Protein AF-A0A8C9GQ51-F1 (afdb_monomer)

Radius of gyration: 19.4 Å; Cα contacts (8 Å, |Δi|>4): 62; chains: 1; bounding box: 52×36×53 Å

InterPro domains:
  IPR001806 Small GTPase [PF00071] (10-61)
  IPR001806 Small GTPase [SM00174] (11-103)
  IPR027417 P-loop containing nucleoside triphosphate hydrolase [G3DSA:3.40.50.300] (2-61)
  IPR027417 P-loop containing nucleoside triphosphate hydrolase [G3DSA:3.40.50.300] (62-122)
  IPR027417 P-loop containing nucleos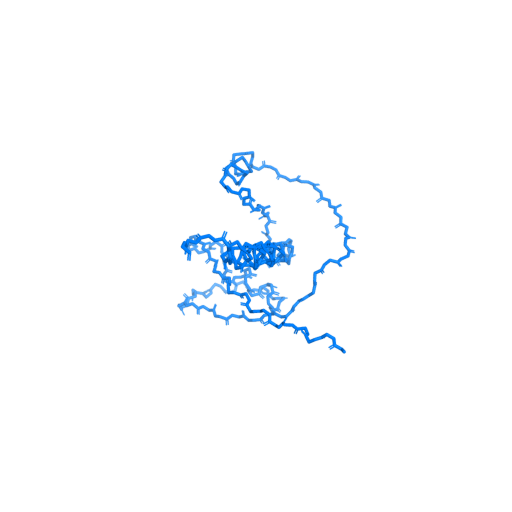ide triphosphate hydrolase [SSF52540] (4-113)

Structure (mmCIF, N/CA/C/O backbone):
data_AF-A0A8C9GQ51-F1
#
_entry.id   AF-A0A8C9GQ51-F1
#
loop_
_atom_site.group_PDB
_atom_site.id
_atom_site.type_symbol
_atom_site.label_atom_id
_atom_site.label_alt_id
_atom_site.label_comp_id
_atom_site.label_asym_id
_atom_site.label_entity_id
_atom_site.label_seq_id
_atom_site.pdbx_PDB_ins_code
_atom_site.Cartn_x
_atom_site.Cartn_y
_atom_site.Cartn_z
_atom_site.occupancy
_atom_site.B_iso_or_equiv
_atom_site.auth_seq_id
_atom_site.auth_co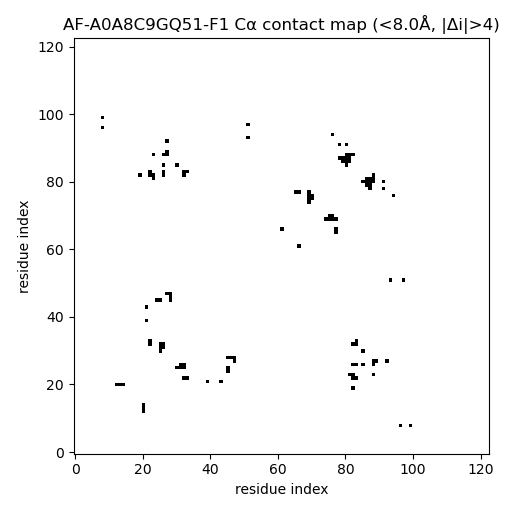mp_id
_atom_site.auth_asym_id
_atom_site.auth_atom_id
_atom_site.pdbx_PDB_model_num
ATOM 1 N N . MET A 1 1 ? -32.731 -12.767 5.490 1.00 42.00 1 MET A N 1
ATOM 2 C CA . MET A 1 1 ? -31.448 -12.624 4.761 1.00 42.00 1 MET A CA 1
ATOM 3 C C . MET A 1 1 ? -30.886 -11.246 5.078 1.00 42.00 1 MET A C 1
ATOM 5 O O . MET A 1 1 ? -31.649 -10.294 5.005 1.00 42.00 1 MET A O 1
ATOM 9 N N . SER A 1 2 ? -29.619 -11.132 5.486 1.00 50.12 2 SER A N 1
ATOM 10 C CA . SER A 1 2 ? -29.010 -9.824 5.780 1.00 50.12 2 SER A CA 1
ATOM 11 C C . SER A 1 2 ? -28.621 -9.117 4.479 1.00 50.12 2 SER A C 1
ATOM 13 O O . SER A 1 2 ? -27.906 -9.695 3.660 1.00 50.12 2 SER A O 1
ATOM 15 N N . ASN A 1 3 ? -29.091 -7.883 4.279 1.00 54.75 3 ASN A N 1
ATOM 16 C CA . ASN A 1 3 ? -28.704 -7.066 3.130 1.00 54.75 3 ASN A CA 1
ATOM 17 C C . ASN A 1 3 ? -27.285 -6.527 3.352 1.00 54.75 3 ASN A C 1
ATOM 19 O O . ASN A 1 3 ? -27.070 -5.620 4.155 1.00 54.75 3 ASN A O 1
ATOM 23 N N . LYS A 1 4 ? -26.301 -7.093 2.647 1.00 65.31 4 LYS A N 1
ATOM 24 C CA . LYS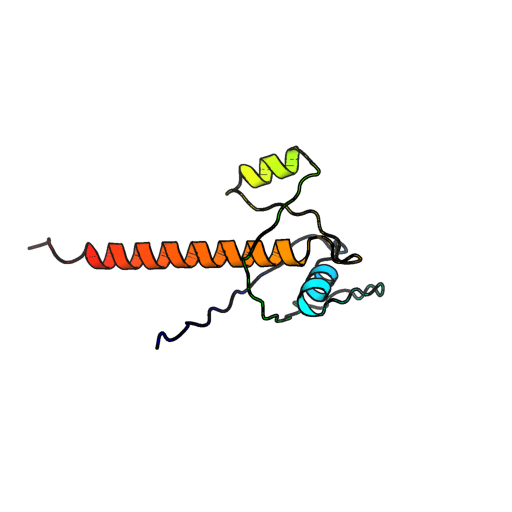 A 1 4 ? -24.892 -6.700 2.774 1.00 65.31 4 LYS A CA 1
ATOM 25 C C . LYS A 1 4 ? -24.678 -5.313 2.144 1.00 65.31 4 LYS A C 1
ATOM 27 O O . LYS A 1 4 ? -24.605 -5.196 0.921 1.00 65.31 4 LYS A O 1
ATOM 32 N N . LYS A 1 5 ? -24.598 -4.271 2.985 1.00 73.56 5 LYS A N 1
ATOM 33 C CA . LYS A 1 5 ? -24.285 -2.878 2.602 1.00 73.56 5 LYS A CA 1
ATOM 34 C C . LYS A 1 5 ? -23.013 -2.863 1.740 1.00 73.56 5 LYS A C 1
ATOM 36 O O . LYS A 1 5 ? -21.997 -3.434 2.134 1.00 73.56 5 LYS A O 1
ATOM 41 N N . ARG A 1 6 ? -23.070 -2.241 0.557 1.00 76.19 6 ARG A N 1
ATOM 42 C CA . ARG A 1 6 ? -21.894 -2.015 -0.298 1.00 76.19 6 ARG A CA 1
ATOM 43 C C . ARG A 1 6 ? -21.280 -0.660 0.060 1.00 76.19 6 ARG A C 1
ATOM 45 O O . ARG A 1 6 ? -21.870 0.367 -0.257 1.00 76.19 6 ARG A O 1
ATOM 52 N N . THR A 1 7 ? -20.117 -0.667 0.704 1.00 76.62 7 THR A N 1
ATOM 53 C CA . THR A 1 7 ? -19.303 0.537 0.939 1.00 76.62 7 THR A CA 1
ATOM 54 C C . THR A 1 7 ? -18.378 0.775 -0.260 1.00 76.62 7 THR A C 1
ATOM 56 O O . THR A 1 7 ? -17.823 -0.177 -0.808 1.00 76.62 7 THR A O 1
ATOM 59 N N . ILE A 1 8 ? -18.207 2.036 -0.675 1.00 80.94 8 ILE A N 1
ATOM 60 C CA . ILE A 1 8 ? -17.263 2.441 -1.730 1.00 80.94 8 ILE A CA 1
ATOM 61 C C . ILE A 1 8 ? -16.155 3.276 -1.090 1.00 80.94 8 ILE A C 1
ATOM 63 O O . ILE A 1 8 ? -16.378 4.430 -0.728 1.00 80.94 8 ILE A O 1
ATOM 67 N N . LEU A 1 9 ? -14.953 2.710 -0.995 1.00 81.38 9 LEU A N 1
ATOM 68 C CA . LEU A 1 9 ? -13.783 3.419 -0.486 1.00 81.38 9 LEU A CA 1
ATOM 69 C C . LEU A 1 9 ? -13.116 4.245 -1.596 1.00 81.38 9 LEU A C 1
ATOM 71 O O . LEU A 1 9 ? -12.782 3.720 -2.658 1.00 81.38 9 LEU A O 1
ATOM 75 N N . LYS A 1 10 ? -12.882 5.535 -1.337 1.00 82.81 10 LYS A N 1
ATOM 76 C CA . LYS A 1 10 ? -12.104 6.425 -2.213 1.00 82.81 10 LYS A CA 1
ATOM 77 C C . LYS A 1 10 ? -10.692 6.576 -1.649 1.00 82.81 10 LYS A C 1
ATOM 79 O O . LYS A 1 10 ? -10.529 7.093 -0.550 1.00 82.81 10 LYS A O 1
ATOM 84 N N . VAL A 1 11 ? -9.681 6.144 -2.402 1.00 85.69 11 VAL A N 1
ATOM 85 C CA . VAL A 1 11 ? -8.263 6.205 -2.002 1.00 85.69 11 VAL A CA 1
ATOM 86 C C . VAL A 1 11 ? -7.524 7.218 -2.877 1.00 85.69 11 VAL A C 1
ATOM 88 O O . VAL A 1 11 ? -7.683 7.212 -4.095 1.00 85.69 11 VAL A O 1
ATOM 91 N N . ILE A 1 12 ? -6.703 8.072 -2.261 1.00 87.25 12 ILE A N 1
ATOM 92 C CA . ILE A 1 12 ? -5.837 9.047 -2.942 1.00 87.25 12 ILE A CA 1
ATOM 93 C C . ILE A 1 12 ? -4.378 8.664 -2.672 1.00 87.25 12 ILE A C 1
ATOM 95 O O . ILE A 1 12 ? -4.009 8.412 -1.527 1.00 87.25 12 ILE A O 1
ATOM 99 N N . ILE A 1 13 ? -3.546 8.627 -3.717 1.00 87.94 13 ILE A N 1
ATOM 100 C CA . ILE A 1 13 ? -2.116 8.290 -3.621 1.00 87.94 13 ILE A CA 1
ATOM 101 C C . ILE A 1 13 ? -1.287 9.560 -3.845 1.00 87.94 13 ILE A C 1
ATOM 103 O O . ILE A 1 13 ? -1.363 10.177 -4.907 1.00 87.94 13 ILE A O 1
ATOM 107 N N . LEU A 1 14 ? -0.473 9.932 -2.856 1.00 88.56 14 LEU A N 1
ATOM 108 C CA . LEU A 1 14 ? 0.391 11.119 -2.875 1.00 88.56 14 LEU A CA 1
ATOM 109 C C . LEU A 1 14 ? 1.878 10.733 -2.971 1.00 88.56 14 LEU A C 1
ATOM 111 O O . LEU A 1 14 ? 2.244 9.578 -2.766 1.00 88.56 14 LEU A O 1
ATOM 115 N N . GLY A 1 15 ? 2.730 11.700 -3.320 1.00 87.12 15 GLY A N 1
ATOM 116 C CA . GLY A 1 15 ? 4.182 11.533 -3.477 1.00 87.12 15 GLY A CA 1
ATOM 117 C C . GLY A 1 15 ? 4.718 12.212 -4.740 1.00 87.12 15 GLY A C 1
ATOM 118 O O . GLY A 1 15 ? 3.936 12.620 -5.605 1.00 87.12 15 GLY A O 1
ATOM 119 N N . ASP A 1 16 ? 6.039 12.307 -4.870 1.00 87.25 16 ASP A N 1
ATOM 120 C CA . ASP A 1 16 ? 6.704 13.083 -5.926 1.00 87.25 16 ASP A CA 1
ATOM 121 C C . ASP A 1 16 ? 6.504 12.525 -7.347 1.00 87.25 16 ASP A C 1
ATOM 123 O O . ASP A 1 16 ? 5.943 11.442 -7.573 1.00 87.25 16 ASP A O 1
ATOM 127 N N . SER A 1 17 ? 6.940 13.284 -8.354 1.00 84.94 17 SER A N 1
ATOM 128 C CA . SER A 1 17 ? 6.971 12.800 -9.737 1.00 84.94 17 SER A CA 1
ATOM 129 C C . SER A 1 17 ? 7.928 11.607 -9.878 1.00 84.94 17 SER A C 1
ATOM 131 O O . SER A 1 17 ? 8.929 11.512 -9.176 1.00 84.94 17 SER A O 1
ATOM 133 N N . GLY A 1 18 ? 7.614 10.662 -10.765 1.00 83.81 18 GLY A N 1
ATOM 134 C CA . GLY A 1 18 ? 8.466 9.495 -11.033 1.00 83.81 18 GLY A CA 1
ATOM 135 C C . GLY A 1 18 ? 8.462 8.369 -9.983 1.00 83.81 18 GLY A C 1
ATOM 136 O O . GLY A 1 18 ? 8.827 7.253 -10.338 1.00 83.81 18 GLY A O 1
ATOM 137 N N . VAL A 1 19 ? 7.973 8.573 -8.750 1.00 88.00 19 VAL A N 1
ATOM 138 C CA . VAL A 1 19 ? 8.033 7.561 -7.655 1.00 88.00 19 VAL A CA 1
ATOM 139 C C . VAL A 1 19 ? 7.165 6.302 -7.856 1.00 88.00 19 VAL A C 1
ATOM 141 O O . VAL A 1 19 ? 7.077 5.457 -6.973 1.00 88.00 19 VAL A O 1
ATOM 144 N N . GLY A 1 20 ? 6.497 6.159 -9.004 1.00 88.81 20 GLY A N 1
ATOM 145 C CA . GLY A 1 20 ? 5.771 4.937 -9.369 1.00 88.81 20 GLY A CA 1
ATOM 146 C C . GLY A 1 20 ? 4.312 4.841 -8.911 1.00 88.81 20 GLY A C 1
ATOM 147 O O . GLY A 1 20 ? 3.738 3.763 -9.035 1.00 88.81 20 GLY A O 1
ATOM 148 N N . LYS A 1 21 ? 3.679 5.931 -8.444 1.00 90.88 21 LYS A N 1
ATOM 149 C CA . LYS A 1 21 ? 2.259 5.962 -8.004 1.00 90.88 21 LYS A CA 1
ATOM 150 C C . LYS A 1 21 ? 1.301 5.283 -8.998 1.00 90.88 21 LYS A C 1
ATOM 152 O O . LYS A 1 21 ? 0.578 4.358 -8.636 1.00 90.88 21 LYS A O 1
ATOM 157 N N . THR A 1 22 ? 1.347 5.701 -10.265 1.00 88.25 22 THR A N 1
ATOM 158 C CA . THR A 1 22 ? 0.522 5.156 -11.357 1.00 88.25 22 THR A CA 1
ATOM 159 C C . THR A 1 22 ? 0.823 3.680 -11.608 1.00 88.25 22 THR A C 1
ATOM 161 O O . THR A 1 22 ? -0.087 2.875 -11.783 1.00 88.25 22 THR A O 1
ATOM 164 N N . SER A 1 23 ? 2.102 3.293 -11.561 1.00 91.38 23 SER A N 1
ATOM 165 C CA . SER A 1 23 ? 2.528 1.901 -11.716 1.00 91.38 23 SER A CA 1
ATOM 166 C C . SER A 1 23 ? 2.032 1.016 -10.573 1.00 91.38 23 SER A C 1
ATOM 168 O O . SER A 1 23 ? 1.620 -0.110 -10.826 1.00 91.38 23 SER A O 1
ATOM 170 N N . LEU A 1 24 ? 2.034 1.519 -9.335 1.00 90.62 24 LEU A N 1
ATOM 171 C CA . LEU A 1 24 ? 1.529 0.818 -8.153 1.00 90.62 24 LEU A CA 1
ATOM 172 C C . LEU A 1 24 ? 0.010 0.601 -8.247 1.00 90.62 24 LEU A C 1
ATOM 174 O O . LEU A 1 24 ? -0.469 -0.511 -8.035 1.00 90.62 24 LEU A O 1
ATOM 178 N N . MET A 1 25 ? -0.732 1.636 -8.650 1.00 90.31 25 MET A N 1
ATOM 179 C CA . MET A 1 25 ? -2.179 1.566 -8.875 1.00 90.31 25 MET A CA 1
ATOM 180 C C . MET A 1 25 ? -2.540 0.594 -10.013 1.00 90.31 25 MET A C 1
ATOM 182 O O . MET A 1 25 ? -3.410 -0.262 -9.854 1.00 90.31 25 MET A O 1
ATOM 186 N N . ASN A 1 26 ? -1.831 0.665 -11.145 1.00 90.00 26 ASN A N 1
ATOM 187 C CA . ASN A 1 26 ? -2.034 -0.247 -12.270 1.00 90.00 26 ASN A CA 1
ATOM 188 C C . ASN A 1 26 ? -1.643 -1.694 -11.918 1.00 90.00 26 ASN A C 1
ATOM 190 O O . ASN A 1 26 ? -2.319 -2.633 -12.343 1.00 90.00 26 ASN A O 1
ATOM 194 N N . GLN A 1 27 ? -0.605 -1.887 -11.098 1.00 92.44 27 GLN A N 1
ATOM 195 C CA . GLN A 1 27 ? -0.233 -3.207 -10.601 1.00 92.44 27 GLN A CA 1
ATOM 196 C C . GLN A 1 27 ? -1.302 -3.777 -9.661 1.00 92.44 27 GLN A C 1
ATOM 198 O O . GLN A 1 27 ? -1.629 -4.952 -9.785 1.00 92.44 27 GLN A O 1
ATOM 203 N N . TYR A 1 28 ? -1.900 -2.972 -8.779 1.00 91.62 28 TYR A N 1
ATOM 204 C CA . TYR A 1 28 ? -2.990 -3.425 -7.907 1.00 91.62 28 TYR A CA 1
ATOM 205 C C . TYR A 1 28 ? -4.245 -3.826 -8.702 1.00 91.62 28 TYR A C 1
ATOM 207 O O . TYR A 1 28 ? -4.728 -4.961 -8.607 1.00 91.62 28 TYR A O 1
ATOM 215 N N . VAL A 1 29 ? -4.755 -2.911 -9.534 1.00 88.69 29 VAL A N 1
ATOM 216 C CA . VAL A 1 29 ? -6.032 -3.099 -10.238 1.00 88.69 29 VAL A CA 1
ATOM 217 C C . VAL A 1 29 ? -5.899 -4.115 -11.374 1.00 88.69 29 VAL A C 1
ATOM 219 O O . VAL A 1 29 ? -6.608 -5.130 -11.397 1.00 88.69 29 VAL A O 1
ATOM 222 N N . ASN A 1 30 ? -4.958 -3.864 -12.289 1.00 88.94 30 ASN A N 1
ATOM 223 C CA . ASN A 1 30 ? -4.819 -4.575 -13.561 1.00 88.94 30 ASN A CA 1
ATOM 224 C C . ASN A 1 30 ? -3.786 -5.713 -13.528 1.00 88.94 30 ASN A C 1
ATOM 226 O O . ASN A 1 30 ? -3.646 -6.407 -14.535 1.00 88.94 30 ASN A O 1
ATOM 230 N N . LYS A 1 31 ? -3.060 -5.904 -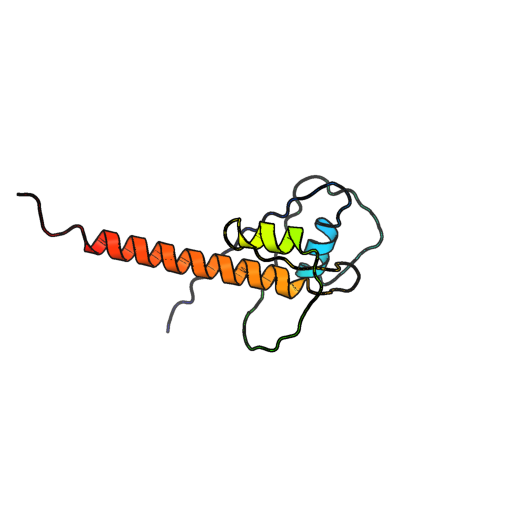12.411 1.00 88.75 31 LYS A N 1
ATOM 231 C CA . LYS A 1 31 ? -1.976 -6.902 -12.255 1.00 88.75 31 LYS A CA 1
ATOM 232 C C . LYS A 1 31 ? -0.899 -6.792 -13.344 1.00 88.75 31 LYS A C 1
ATOM 234 O O . LYS A 1 31 ? -0.323 -7.792 -13.768 1.00 88.75 31 LYS A O 1
ATOM 239 N N . LYS A 1 32 ? -0.651 -5.566 -13.820 1.00 86.56 32 LYS A N 1
ATOM 240 C CA . LYS A 1 32 ? 0.270 -5.258 -14.920 1.00 86.56 32 LYS A CA 1
ATOM 241 C C . LYS A 1 32 ? 1.222 -4.129 -14.547 1.00 86.56 32 LYS A C 1
ATOM 243 O O . LYS A 1 32 ? 0.801 -3.072 -14.080 1.00 86.56 32 LYS A O 1
ATOM 248 N N . PHE A 1 33 ? 2.482 -4.306 -14.918 1.00 86.69 33 PHE A N 1
ATOM 249 C CA . PHE A 1 33 ? 3.497 -3.263 -14.911 1.00 86.69 33 PHE A CA 1
ATOM 250 C C . PHE A 1 33 ? 3.910 -2.930 -16.349 1.00 86.69 33 PHE A C 1
ATOM 252 O O . PHE A 1 33 ? 3.934 -3.807 -17.212 1.00 86.69 33 PHE A O 1
ATOM 259 N N . THR A 1 34 ? 4.247 -1.668 -16.617 1.00 79.62 34 THR A N 1
ATOM 260 C CA . THR A 1 34 ? 4.803 -1.235 -17.905 1.00 79.62 34 THR A CA 1
ATOM 261 C C . THR A 1 34 ? 6.074 -0.427 -17.685 1.00 79.62 34 THR A C 1
ATOM 263 O O . THR A 1 34 ? 6.123 0.442 -16.819 1.00 79.62 34 THR A O 1
ATOM 266 N N . ASN A 1 35 ? 7.102 -0.708 -18.491 1.00 73.88 35 ASN A N 1
ATOM 267 C CA . ASN A 1 35 ? 8.340 0.075 -18.522 1.00 73.88 35 ASN A CA 1
ATOM 268 C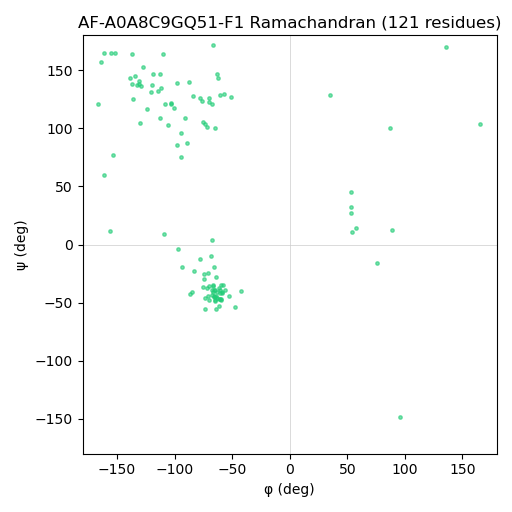 C . ASN A 1 35 ? 8.179 1.395 -19.300 1.00 73.88 35 ASN A C 1
ATOM 270 O O . ASN A 1 35 ? 9.069 2.240 -19.249 1.00 73.88 35 ASN A O 1
ATOM 274 N N . GLN A 1 36 ? 7.084 1.581 -20.050 1.00 71.44 36 GLN A N 1
ATOM 275 C CA . GLN A 1 36 ? 6.842 2.834 -20.763 1.00 71.44 36 GLN A CA 1
ATOM 276 C C . GLN A 1 36 ? 6.434 3.921 -19.768 1.00 71.44 36 GLN A C 1
ATOM 278 O O . GLN A 1 36 ? 5.289 3.959 -19.318 1.00 71.44 36 GLN A O 1
ATOM 283 N N . TYR A 1 37 ? 7.366 4.824 -19.461 1.00 60.19 37 TYR A N 1
ATOM 284 C CA . TYR A 1 37 ? 7.065 6.039 -18.717 1.00 60.19 37 TYR A CA 1
ATOM 285 C C . TYR A 1 37 ? 6.137 6.934 -19.547 1.00 60.19 37 TYR A C 1
ATOM 287 O O . TYR A 1 37 ? 6.569 7.641 -20.457 1.00 60.19 37 TYR A O 1
ATOM 295 N N . LYS A 1 38 ? 4.844 6.892 -19.228 1.00 60.66 38 LYS A N 1
ATOM 296 C CA . LYS A 1 38 ? 3.874 7.910 -19.626 1.00 60.66 38 LYS A CA 1
ATOM 297 C C . LYS A 1 38 ? 3.609 8.771 -18.400 1.00 60.66 38 LYS A C 1
ATOM 299 O O . LYS A 1 38 ? 3.214 8.246 -17.362 1.00 60.66 38 LYS A O 1
ATOM 304 N N . ALA A 1 39 ? 3.853 10.074 -18.511 1.00 58.41 39 ALA A N 1
ATOM 305 C CA . ALA A 1 39 ? 3.448 11.009 -17.471 1.00 58.41 39 ALA A CA 1
ATOM 306 C C . ALA A 1 39 ? 1.918 10.952 -17.326 1.00 58.41 39 ALA A C 1
ATOM 308 O O . ALA A 1 39 ? 1.205 11.043 -18.325 1.00 58.41 39 ALA A O 1
ATOM 309 N N . THR A 1 40 ? 1.418 10.777 -16.102 1.00 61.84 40 THR A N 1
ATOM 310 C CA . THR A 1 40 ? -0.025 10.789 -15.834 1.00 61.84 40 THR A CA 1
ATOM 311 C C . THR A 1 40 ? -0.571 12.195 -16.074 1.00 61.84 40 THR A C 1
ATOM 313 O O . THR A 1 40 ? -0.134 13.157 -15.440 1.00 61.84 40 THR A O 1
ATOM 316 N N . ILE A 1 41 ? -1.528 12.308 -16.995 1.00 59.06 41 ILE A N 1
ATOM 317 C CA . ILE A 1 41 ? -2.232 13.553 -17.304 1.00 59.06 41 ILE A CA 1
ATOM 318 C C . ILE A 1 41 ? -3.519 13.576 -16.471 1.00 59.06 41 ILE A C 1
ATOM 320 O O . ILE A 1 41 ? -4.534 13.013 -16.867 1.00 59.06 41 ILE A O 1
ATOM 324 N N . GLY A 1 42 ? -3.470 14.236 -15.311 1.00 59.28 42 GLY A N 1
ATOM 325 C CA . GLY A 1 42 ? -4.623 14.414 -14.421 1.00 59.28 42 GLY A CA 1
ATOM 326 C C . GLY A 1 42 ? -4.715 13.380 -13.293 1.00 59.28 42 GLY A C 1
ATOM 327 O O . GLY A 1 42 ? -3.700 12.925 -12.771 1.00 59.28 42 GLY A O 1
ATOM 328 N N . ALA A 1 43 ? -5.940 13.055 -12.878 1.00 52.38 43 ALA A N 1
ATOM 329 C CA . ALA A 1 43 ? -6.220 12.047 -11.859 1.00 52.38 43 ALA A CA 1
ATOM 330 C C . ALA A 1 43 ? -6.778 10.781 -12.528 1.00 52.38 43 ALA A C 1
ATOM 332 O O . ALA A 1 43 ? -7.944 10.748 -12.918 1.00 52.38 43 ALA A O 1
ATOM 333 N N . ASP A 1 44 ? -5.941 9.751 -12.670 1.00 59.22 44 ASP A N 1
ATOM 334 C CA . ASP A 1 44 ? -6.369 8.443 -13.176 1.00 59.22 44 ASP A CA 1
ATOM 335 C C . ASP A 1 44 ? -7.258 7.744 -12.131 1.00 59.22 44 ASP A C 1
ATOM 337 O O . ASP A 1 44 ? -6.832 7.503 -11.001 1.00 59.22 44 ASP A O 1
ATOM 341 N N . PHE A 1 45 ? -8.489 7.385 -12.507 1.00 59.19 45 PHE A N 1
ATOM 342 C CA . PHE A 1 45 ? -9.404 6.599 -11.673 1.00 59.19 45 PHE A CA 1
ATOM 343 C C . PHE A 1 45 ? -9.447 5.148 -12.166 1.00 59.19 45 PHE A C 1
ATOM 345 O O . PHE A 1 45 ? -9.818 4.885 -13.308 1.00 59.19 45 PHE A O 1
ATOM 352 N N . LEU A 1 46 ? -9.098 4.197 -11.296 1.00 63.81 46 LEU A N 1
ATOM 353 C CA . LEU A 1 46 ? -9.154 2.756 -11.561 1.00 63.81 46 LEU A CA 1
ATOM 354 C C . LEU A 1 46 ? -9.880 2.054 -10.402 1.00 63.81 46 LEU A C 1
ATOM 356 O O . LEU A 1 46 ? -9.675 2.407 -9.241 1.00 63.81 46 LEU A O 1
ATOM 360 N N . THR A 1 47 ? -10.715 1.057 -10.704 1.00 61.62 47 THR A N 1
ATOM 361 C CA . THR A 1 47 ? -11.581 0.375 -9.722 1.00 61.62 47 THR A CA 1
ATOM 362 C C . THR A 1 47 ? -11.264 -1.115 -9.642 1.00 61.62 47 THR A C 1
ATOM 364 O O . THR A 1 47 ? -11.089 -1.770 -10.668 1.00 61.62 47 THR A O 1
ATOM 367 N N . LYS A 1 48 ? -11.223 -1.662 -8.421 1.00 67.25 48 LYS A N 1
ATOM 368 C CA . LYS A 1 48 ? -10.963 -3.078 -8.137 1.00 67.25 48 LYS A CA 1
ATOM 369 C C . LYS A 1 48 ? -11.917 -3.593 -7.064 1.00 67.25 48 LYS A C 1
ATOM 371 O O . LYS A 1 48 ? -12.130 -2.918 -6.064 1.00 67.25 48 LYS A O 1
ATOM 376 N N . GLU A 1 49 ? -12.440 -4.798 -7.258 1.00 68.50 49 GLU A N 1
ATOM 377 C CA . GLU A 1 49 ? -13.163 -5.558 -6.234 1.00 68.50 49 GLU A CA 1
ATOM 378 C C . GLU A 1 49 ? -12.205 -6.584 -5.593 1.00 68.50 49 GLU A C 1
ATOM 380 O O . GLU A 1 49 ? -11.392 -7.190 -6.299 1.00 68.50 49 GLU A O 1
ATOM 385 N N . THR A 1 50 ? -12.265 -6.754 -4.266 1.00 59.69 50 THR A N 1
ATOM 386 C CA . THR A 1 50 ? -11.414 -7.683 -3.493 1.00 59.69 50 THR A CA 1
ATOM 387 C C . THR A 1 50 ? -12.123 -8.178 -2.220 1.00 59.69 50 THR A C 1
ATOM 389 O O . THR A 1 50 ? -13.138 -7.610 -1.807 1.00 59.69 50 THR A O 1
ATOM 392 N N . VAL A 1 51 ? -11.597 -9.239 -1.601 1.00 64.25 51 VAL A N 1
ATOM 393 C CA . VAL A 1 51 ? -12.056 -9.831 -0.330 1.00 64.25 51 VAL A CA 1
ATOM 394 C C . VAL A 1 51 ? -10.831 -10.065 0.555 1.00 64.25 51 VAL A C 1
ATOM 396 O O . VAL A 1 51 ? -9.811 -10.536 0.064 1.00 64.25 51 VAL A O 1
ATOM 399 N N . VAL A 1 52 ? -10.932 -9.743 1.847 1.00 54.66 52 VAL A N 1
ATOM 400 C CA . VAL A 1 52 ? -9.805 -9.729 2.796 1.00 54.66 52 VAL A CA 1
ATOM 401 C C . VAL A 1 52 ? -10.053 -10.730 3.940 1.00 54.66 52 VAL A C 1
ATOM 403 O O . VAL A 1 52 ? -11.198 -10.899 4.352 1.00 54.66 52 VAL A O 1
ATOM 406 N N . ASP A 1 53 ? -8.961 -11.324 4.443 1.00 53.03 53 ASP A N 1
ATOM 407 C CA . ASP A 1 53 ? -8.807 -12.209 5.625 1.00 53.03 53 ASP A CA 1
ATOM 408 C C . ASP A 1 53 ? -9.032 -13.734 5.465 1.00 53.03 53 ASP A C 1
ATOM 410 O O . ASP A 1 53 ? -10.157 -14.217 5.549 1.00 53.03 53 ASP A O 1
ATOM 414 N N . ASN A 1 54 ? -7.918 -14.496 5.355 1.00 54.09 54 ASN A N 1
ATOM 415 C CA . ASN A 1 54 ? -7.672 -15.749 6.112 1.00 54.09 54 ASN A CA 1
ATOM 416 C C . ASN A 1 54 ? -6.160 -16.167 6.150 1.00 54.09 54 ASN A C 1
ATOM 418 O O . ASN A 1 54 ? -5.776 -17.213 5.641 1.00 54.09 54 ASN A O 1
ATOM 422 N N . GLU A 1 55 ? -5.323 -15.281 6.716 1.00 47.12 55 GLU A N 1
ATOM 423 C CA . GLU A 1 55 ? -3.930 -15.406 7.244 1.00 47.12 55 GLU A CA 1
ATOM 424 C C . GLU A 1 55 ? -2.831 -16.329 6.639 1.00 47.12 55 GLU A C 1
ATOM 426 O O . GLU A 1 55 ? -2.932 -17.551 6.649 1.00 47.12 55 GLU A O 1
ATOM 431 N N . GLN A 1 56 ? -1.649 -15.734 6.368 1.00 32.78 56 GLN A N 1
ATOM 432 C CA . GLN A 1 56 ? -0.360 -16.054 7.039 1.00 32.78 56 GLN A CA 1
ATOM 433 C C . GLN A 1 56 ? 0.688 -14.918 6.845 1.00 32.78 56 GLN A C 1
ATOM 435 O O . GLN A 1 56 ? 0.472 -14.015 6.037 1.00 32.78 56 GLN A O 1
ATOM 440 N N . LEU A 1 57 ? 1.782 -14.901 7.632 1.00 36.88 57 LEU A N 1
ATOM 441 C CA . LEU A 1 57 ? 2.585 -13.696 7.961 1.00 36.88 57 LEU A CA 1
ATOM 442 C C . LEU A 1 57 ? 4.117 -13.931 7.943 1.00 36.88 57 LEU A C 1
ATOM 444 O O . LEU A 1 57 ? 4.567 -14.966 8.424 1.00 36.88 57 LEU A O 1
ATOM 448 N N . THR A 1 58 ? 4.944 -12.967 7.485 1.00 25.28 58 THR A N 1
ATOM 449 C CA . THR A 1 58 ? 6.420 -12.913 7.732 1.00 25.28 58 THR A CA 1
ATOM 450 C C . THR A 1 58 ? 6.998 -11.475 7.634 1.00 25.28 58 THR A C 1
ATOM 452 O O . THR A 1 58 ? 6.343 -10.564 7.137 1.00 25.28 58 THR A O 1
ATOM 455 N N . MET A 1 59 ? 8.224 -11.273 8.145 1.00 28.52 59 MET A N 1
ATOM 456 C CA . MET A 1 59 ? 8.918 -10.020 8.522 1.00 28.52 59 MET A CA 1
ATOM 457 C C . MET A 1 59 ? 10.404 -10.034 8.056 1.00 28.52 59 MET A C 1
ATOM 459 O O . MET A 1 59 ? 10.919 -11.122 7.829 1.00 28.52 59 MET A O 1
ATOM 463 N N . GLN A 1 60 ? 11.204 -8.950 7.966 1.00 28.66 60 GLN A N 1
ATOM 464 C CA . GLN A 1 60 ? 11.019 -7.478 8.050 1.00 28.66 60 GLN A CA 1
ATOM 465 C C . GLN A 1 60 ? 12.280 -6.770 7.468 1.00 28.66 60 GLN A C 1
ATOM 467 O O . GLN A 1 60 ? 13.361 -7.352 7.539 1.00 28.66 60 GLN A O 1
ATOM 472 N N . VAL A 1 61 ? 12.202 -5.507 7.009 1.00 35.59 61 VAL A N 1
ATOM 473 C CA . VAL A 1 61 ? 13.374 -4.617 6.778 1.00 35.59 61 VAL A CA 1
ATOM 474 C C . VAL A 1 61 ? 13.087 -3.219 7.354 1.00 35.59 61 VAL A C 1
ATOM 476 O O . VAL A 1 61 ? 11.933 -2.793 7.386 1.00 35.59 61 VAL A O 1
ATOM 479 N N . GLN A 1 62 ? 14.104 -2.528 7.891 1.00 43.31 62 GLN A N 1
ATOM 480 C CA . GLN A 1 62 ? 13.922 -1.277 8.642 1.00 43.31 62 GLN A CA 1
ATOM 481 C C . GLN A 1 62 ? 14.727 -0.087 8.102 1.00 43.31 62 GLN A C 1
ATOM 483 O O . GLN A 1 62 ? 15.938 0.001 8.290 1.00 43.31 62 GLN A O 1
ATOM 488 N N . SER A 1 63 ? 14.013 0.943 7.642 1.00 56.97 63 SER A N 1
ATOM 489 C CA . SER A 1 63 ? 14.439 2.335 7.839 1.00 56.97 63 SER A CA 1
ATOM 490 C C . SER A 1 63 ? 13.865 2.848 9.165 1.00 56.97 63 SER A C 1
ATOM 492 O O . SER A 1 63 ? 12.784 3.437 9.193 1.00 56.97 63 SER A O 1
ATOM 494 N N . LEU A 1 64 ? 14.583 2.618 10.275 1.00 61.75 64 LEU A N 1
ATOM 495 C CA . LEU A 1 64 ? 14.150 2.890 11.665 1.00 61.75 64 LEU A CA 1
ATOM 496 C C . LEU A 1 64 ? 13.423 4.235 11.872 1.00 61.75 64 LEU A C 1
ATOM 498 O O . LEU A 1 64 ? 12.430 4.301 12.595 1.00 61.75 64 LEU A O 1
ATOM 502 N N . LYS A 1 65 ? 13.889 5.306 11.214 1.00 66.69 65 LYS A N 1
ATOM 503 C CA . LYS A 1 65 ? 13.301 6.654 11.310 1.00 66.69 65 LYS A CA 1
ATOM 504 C C . LYS A 1 65 ? 11.887 6.738 10.722 1.00 66.69 65 LYS A C 1
ATOM 506 O O . LYS A 1 65 ? 11.034 7.399 11.306 1.00 66.69 65 LYS A O 1
ATOM 511 N N . VAL A 1 66 ? 11.636 6.057 9.601 1.00 72.00 66 VAL A N 1
ATOM 512 C CA . VAL A 1 66 ? 10.326 6.048 8.927 1.00 72.00 66 VAL A CA 1
ATOM 513 C C . VAL A 1 66 ? 9.320 5.275 9.771 1.00 72.00 66 VAL A C 1
ATOM 515 O O . VAL A 1 66 ? 8.254 5.796 10.074 1.00 72.00 66 VAL A O 1
ATOM 518 N N . LEU A 1 67 ? 9.699 4.085 10.249 1.00 72.00 67 LEU A N 1
ATOM 519 C CA . LEU A 1 67 ? 8.863 3.274 11.139 1.00 72.00 67 LEU A CA 1
ATOM 520 C C . LEU A 1 67 ? 8.501 4.022 12.430 1.00 72.00 67 LEU A C 1
ATOM 522 O O . LEU A 1 67 ? 7.351 3.976 12.863 1.00 72.00 67 LEU A O 1
ATOM 526 N N . HIS A 1 68 ? 9.454 4.752 13.022 1.00 76.75 68 HIS A N 1
ATOM 527 C CA . HIS A 1 68 ? 9.181 5.581 14.194 1.00 76.75 68 HIS A CA 1
ATOM 528 C C . HIS A 1 68 ? 8.217 6.735 13.874 1.00 76.75 68 HIS A C 1
ATOM 530 O O . HIS A 1 68 ? 7.235 6.914 14.592 1.00 76.75 68 HIS A O 1
ATOM 536 N N . TRP A 1 69 ? 8.443 7.484 12.787 1.00 79.75 69 TRP A N 1
ATOM 537 C CA . TRP A 1 69 ? 7.552 8.579 12.386 1.00 79.75 69 TRP A CA 1
ATOM 538 C C . TRP A 1 69 ? 6.131 8.080 12.093 1.00 79.75 69 TRP A C 1
ATOM 540 O O . TRP A 1 69 ? 5.172 8.634 12.627 1.00 79.75 69 TRP A O 1
ATOM 550 N N . CYS A 1 70 ? 5.993 6.996 11.326 1.00 84.44 70 CYS A N 1
ATOM 551 C CA . CYS A 1 70 ? 4.712 6.361 11.017 1.00 84.44 70 CYS A CA 1
ATOM 552 C C . CYS A 1 70 ? 3.973 5.900 12.283 1.00 84.44 70 CYS A C 1
ATOM 554 O O . CYS A 1 70 ? 2.771 6.122 12.410 1.00 84.44 70 CYS A O 1
ATOM 556 N N . LYS A 1 71 ? 4.687 5.316 13.255 1.00 81.69 71 LYS A N 1
ATOM 557 C CA . LYS A 1 71 ? 4.098 4.904 14.536 1.00 81.69 71 LYS A CA 1
ATOM 558 C C . LYS A 1 71 ? 3.603 6.101 15.355 1.00 81.69 71 LYS A C 1
ATOM 560 O O . LYS A 1 71 ? 2.488 6.057 15.871 1.00 81.69 71 LYS A O 1
ATOM 565 N N . SER A 1 72 ? 4.406 7.162 15.445 1.00 81.94 72 SER A N 1
ATOM 566 C CA . SER A 1 72 ? 4.100 8.362 16.238 1.00 81.94 72 SER A CA 1
ATOM 567 C C . SER A 1 72 ? 3.031 9.265 15.606 1.00 81.94 72 SER A C 1
ATOM 569 O O . SER A 1 72 ? 2.333 9.968 16.329 1.00 81.94 72 SER A O 1
ATOM 571 N N . ASN A 1 73 ? 2.850 9.224 14.282 1.00 82.50 73 ASN A N 1
ATOM 572 C CA . ASN A 1 73 ? 1.793 9.950 13.571 1.00 82.50 73 ASN A CA 1
ATOM 573 C C . ASN A 1 73 ? 0.615 9.002 13.299 1.00 82.50 73 ASN A C 1
ATOM 575 O O . ASN A 1 73 ? 0.543 8.374 12.248 1.00 82.50 73 ASN A O 1
ATOM 579 N N . ASN A 1 74 ? -0.297 8.866 14.266 1.00 81.25 74 ASN A N 1
ATOM 580 C CA . ASN A 1 74 ? -1.530 8.065 14.170 1.00 81.25 74 ASN A CA 1
ATOM 581 C C . ASN A 1 74 ? -1.349 6.590 13.738 1.00 81.25 74 ASN A C 1
ATOM 583 O O . ASN A 1 74 ? -2.275 5.984 13.194 1.00 81.25 74 ASN A O 1
ATOM 587 N N . ASN A 1 75 ? -0.189 5.979 14.012 1.00 84.69 75 ASN A N 1
ATOM 588 C CA . ASN A 1 75 ? 0.093 4.578 13.679 1.00 84.69 75 ASN A CA 1
ATOM 589 C C . ASN A 1 75 ? -0.163 4.255 12.185 1.00 84.69 75 ASN A C 1
ATOM 591 O O . ASN A 1 75 ? -0.810 3.255 11.843 1.00 84.69 75 ASN A O 1
ATOM 595 N N . ILE A 1 76 ? 0.304 5.134 11.293 1.00 85.06 76 ILE A N 1
ATOM 596 C CA . ILE A 1 76 ? 0.250 4.967 9.834 1.00 85.06 76 ILE A CA 1
ATOM 597 C C . ILE A 1 76 ? 0.954 3.649 9.443 1.00 85.06 76 ILE A C 1
ATOM 599 O O . ILE A 1 76 ? 2.079 3.414 9.886 1.00 85.06 76 ILE A O 1
ATOM 603 N N . PRO A 1 77 ? 0.337 2.768 8.629 1.00 87.69 77 PRO A N 1
ATOM 604 C CA . PRO A 1 77 ? 1.026 1.595 8.094 1.00 87.69 77 PRO A CA 1
ATOM 605 C C . PRO A 1 77 ? 2.202 1.991 7.198 1.00 87.69 77 PRO A C 1
ATOM 607 O O . PRO A 1 77 ? 2.096 2.929 6.411 1.00 87.69 77 PRO A O 1
ATOM 610 N N . TYR A 1 78 ? 3.288 1.224 7.256 1.00 87.25 78 TYR A N 1
ATOM 611 C CA . TYR A 1 78 ? 4.409 1.340 6.327 1.00 87.25 78 TYR A CA 1
ATOM 612 C C . TYR A 1 78 ? 4.605 0.016 5.587 1.00 87.25 78 TYR A C 1
ATOM 614 O O . TYR A 1 78 ? 4.662 -1.039 6.216 1.00 87.25 78 TYR A O 1
ATOM 622 N N . PHE A 1 79 ? 4.733 0.090 4.262 1.00 89.25 79 PHE A N 1
ATOM 623 C CA . PHE A 1 79 ? 4.958 -1.054 3.385 1.00 89.25 79 PHE A CA 1
ATOM 624 C C . PHE A 1 79 ? 6.037 -0.716 2.355 1.00 89.25 79 PHE A C 1
ATOM 626 O O . PHE A 1 79 ? 5.895 0.236 1.587 1.00 89.25 79 PHE A O 1
ATOM 633 N N . GLU A 1 80 ? 7.087 -1.531 2.286 1.00 88.25 80 GLU A N 1
ATOM 634 C CA . GLU A 1 80 ? 7.980 -1.552 1.125 1.00 88.25 80 GLU A CA 1
ATOM 635 C C . GLU A 1 80 ? 7.275 -2.310 -0.002 1.00 88.25 80 GLU A C 1
ATOM 637 O O . GLU A 1 80 ? 6.864 -3.452 0.196 1.00 88.25 80 GLU A O 1
ATOM 642 N N . THR A 1 81 ? 7.101 -1.686 -1.170 1.00 90.75 81 THR A N 1
ATOM 643 C CA . THR A 1 81 ? 6.363 -2.275 -2.301 1.00 90.75 81 THR A CA 1
ATOM 644 C C . THR A 1 81 ? 7.182 -2.238 -3.588 1.00 90.75 81 THR A C 1
ATOM 646 O O . THR A 1 81 ? 8.025 -1.363 -3.786 1.00 90.75 81 THR A O 1
ATOM 649 N N . SER A 1 82 ? 6.921 -3.178 -4.499 1.00 91.62 82 SER A N 1
ATOM 650 C CA . SER A 1 82 ? 7.472 -3.145 -5.858 1.00 91.62 82 SER A CA 1
ATOM 651 C C . SER A 1 82 ? 6.365 -3.342 -6.879 1.00 91.62 82 SER A C 1
ATOM 653 O O . SER A 1 82 ? 5.916 -4.462 -7.115 1.00 91.62 82 SER A O 1
ATOM 655 N N . ALA A 1 83 ? 5.968 -2.255 -7.543 1.00 90.31 83 ALA A N 1
ATOM 656 C CA . ALA A 1 83 ? 5.021 -2.311 -8.655 1.00 90.31 83 ALA A CA 1
ATOM 657 C C . ALA A 1 83 ? 5.519 -3.219 -9.797 1.00 90.31 83 ALA A C 1
ATOM 659 O O . ALA A 1 83 ? 4.723 -3.911 -10.419 1.00 90.31 83 ALA A O 1
ATOM 660 N N . LYS A 1 84 ? 6.837 -3.261 -10.044 1.00 90.25 84 LYS A N 1
ATOM 661 C CA . LYS A 1 84 ? 7.447 -4.088 -11.098 1.00 90.25 84 LYS A CA 1
ATOM 662 C C . LYS A 1 84 ? 7.344 -5.587 -10.816 1.00 90.25 84 LYS A C 1
ATOM 664 O O . LYS A 1 84 ? 7.113 -6.361 -11.738 1.00 90.25 84 LYS A O 1
ATOM 669 N N . ASN A 1 85 ? 7.511 -5.975 -9.552 1.00 91.06 85 ASN A N 1
ATOM 670 C CA . ASN A 1 85 ? 7.595 -7.375 -9.128 1.00 91.06 85 ASN A CA 1
ATOM 671 C C . ASN A 1 85 ? 6.348 -7.841 -8.346 1.00 91.06 85 ASN A C 1
ATOM 673 O O . ASN A 1 85 ? 6.377 -8.911 -7.750 1.00 91.06 85 ASN A O 1
ATOM 677 N N . ALA A 1 86 ? 5.285 -7.029 -8.293 1.00 90.62 86 ALA A N 1
ATOM 678 C CA . ALA A 1 86 ? 4.077 -7.240 -7.483 1.00 90.62 86 ALA A CA 1
ATOM 679 C C . ALA A 1 86 ? 4.287 -7.382 -5.954 1.00 90.62 86 ALA A C 1
ATOM 681 O O . ALA A 1 86 ? 3.365 -7.780 -5.244 1.00 90.62 86 ALA A O 1
ATOM 682 N N . ILE A 1 87 ? 5.463 -7.033 -5.421 1.00 93.12 87 ILE A N 1
ATOM 683 C CA . ILE A 1 87 ? 5.805 -7.248 -4.003 1.00 93.12 87 ILE A CA 1
ATOM 684 C C . ILE A 1 87 ? 4.984 -6.307 -3.114 1.00 93.12 87 ILE A C 1
ATOM 686 O O . ILE A 1 87 ? 5.011 -5.091 -3.321 1.00 93.12 87 ILE A O 1
ATOM 690 N N . ASN A 1 88 ? 4.279 -6.884 -2.134 1.00 92.00 88 ASN A N 1
ATOM 691 C CA . ASN A 1 88 ? 3.471 -6.234 -1.087 1.00 92.00 88 ASN A CA 1
ATOM 692 C C . ASN A 1 88 ? 2.396 -5.240 -1.574 1.00 92.00 88 ASN A C 1
ATOM 694 O O . ASN A 1 88 ? 1.805 -4.531 -0.761 1.00 92.00 88 ASN A O 1
ATOM 698 N N . VAL A 1 89 ? 2.117 -5.185 -2.882 1.00 92.25 89 VAL A N 1
ATOM 699 C CA . VAL A 1 89 ? 1.160 -4.232 -3.467 1.00 92.25 89 VAL A CA 1
ATOM 700 C C . VAL A 1 89 ? -0.235 -4.466 -2.892 1.00 92.25 89 VAL A C 1
ATOM 702 O O . VAL A 1 89 ? -0.833 -3.549 -2.341 1.00 92.25 89 VAL A O 1
ATOM 705 N N . ASP A 1 90 ? -0.721 -5.704 -2.960 1.00 91.75 90 ASP A N 1
ATOM 706 C CA . ASP A 1 90 ? -2.071 -6.053 -2.512 1.00 91.75 90 ASP A CA 1
ATOM 707 C C . ASP A 1 90 ? -2.227 -5.874 -0.997 1.00 91.75 90 ASP A C 1
ATOM 709 O O . ASP A 1 90 ? -3.157 -5.210 -0.553 1.00 91.75 90 ASP A O 1
ATOM 713 N N . GLN A 1 91 ? -1.242 -6.332 -0.214 1.00 91.12 91 GLN A N 1
ATOM 714 C CA . GLN A 1 91 ? -1.211 -6.173 1.245 1.00 91.12 91 GLN A CA 1
ATOM 715 C C . GLN A 1 91 ? -1.322 -4.706 1.692 1.00 91.12 91 GLN A C 1
ATOM 717 O O . GLN A 1 91 ? -2.007 -4.415 2.673 1.00 91.12 91 GLN A O 1
ATOM 722 N N . ALA A 1 92 ? -0.680 -3.779 0.971 1.00 91.88 92 ALA A N 1
ATOM 723 C CA . ALA A 1 92 ? -0.752 -2.355 1.280 1.00 91.88 92 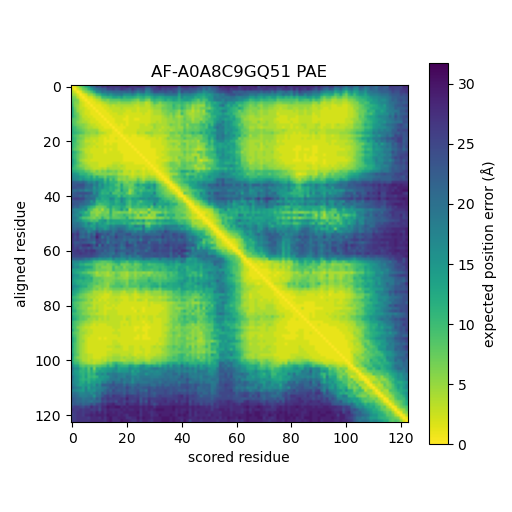ALA A CA 1
ATOM 724 C C . ALA A 1 92 ? -2.161 -1.779 1.044 1.00 91.88 92 ALA A C 1
ATOM 726 O O . ALA A 1 92 ? -2.669 -1.038 1.887 1.00 91.88 92 ALA A O 1
ATOM 727 N N . PHE A 1 93 ? -2.818 -2.135 -0.067 1.00 92.56 93 PHE A N 1
ATOM 728 C CA . PHE A 1 93 ? -4.189 -1.690 -0.353 1.00 92.56 93 PHE A CA 1
ATOM 729 C C . PHE A 1 93 ? -5.233 -2.373 0.544 1.00 92.56 93 PHE A C 1
ATOM 731 O O . PHE A 1 93 ? -6.165 -1.708 1.002 1.00 92.56 93 PHE A O 1
ATOM 738 N N . ASP A 1 94 ? -5.060 -3.658 0.854 1.00 91.50 94 ASP A N 1
ATOM 739 C CA . ASP A 1 94 ? -5.959 -4.401 1.740 1.00 91.50 94 ASP A CA 1
ATOM 740 C C . ASP A 1 94 ? -5.895 -3.873 3.185 1.00 91.50 94 ASP A C 1
ATOM 742 O O . ASP A 1 94 ? -6.931 -3.775 3.842 1.00 91.50 94 ASP A O 1
ATOM 746 N N . GLU A 1 95 ? -4.726 -3.446 3.683 1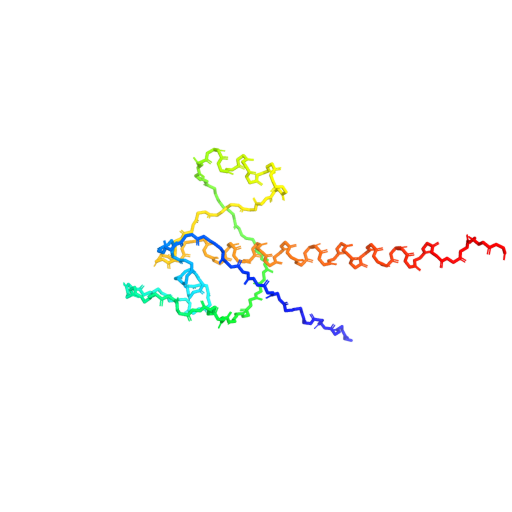.00 90.44 95 GLU A N 1
ATOM 747 C CA . GLU A 1 95 ? -4.625 -2.798 5.002 1.00 90.44 95 GLU A CA 1
ATOM 748 C C . GLU A 1 95 ? -5.257 -1.396 5.019 1.00 90.44 95 GLU A C 1
ATOM 750 O O . GLU A 1 95 ? -5.897 -1.033 6.008 1.00 90.44 95 GLU A O 1
ATOM 755 N N . ILE A 1 96 ? -5.159 -0.623 3.927 1.00 89.81 96 ILE A N 1
ATOM 756 C CA . ILE A 1 96 ? -5.896 0.649 3.785 1.00 89.81 96 ILE A CA 1
ATOM 757 C C . ILE A 1 96 ? -7.407 0.388 3.872 1.00 89.81 96 ILE A C 1
ATOM 759 O O . ILE A 1 96 ? -8.101 1.053 4.646 1.00 89.81 96 ILE A O 1
ATOM 763 N N . ALA A 1 97 ? -7.910 -0.613 3.143 1.00 89.69 97 ALA A N 1
ATOM 764 C CA . ALA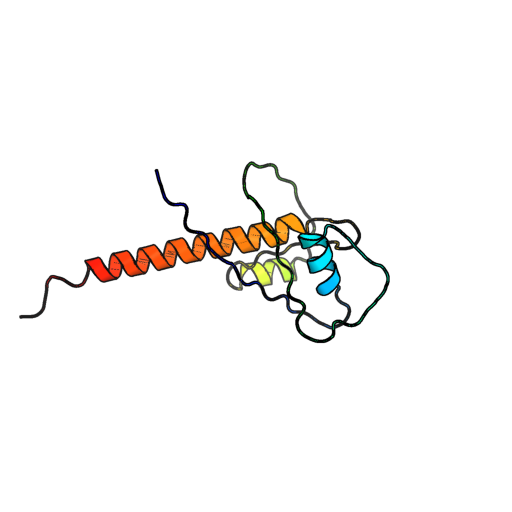 A 1 97 ? -9.316 -1.004 3.196 1.00 89.69 97 ALA A CA 1
ATOM 765 C C . ALA A 1 97 ? -9.729 -1.480 4.600 1.00 89.69 97 ALA A C 1
ATOM 767 O O . ALA A 1 97 ? -10.727 -1.006 5.148 1.00 89.69 97 ALA A O 1
ATOM 768 N N . ARG A 1 98 ? -8.931 -2.352 5.230 1.00 88.19 98 ARG A N 1
ATOM 769 C CA . ARG A 1 98 ? -9.177 -2.866 6.586 1.00 88.19 98 ARG A CA 1
ATOM 770 C C . ARG A 1 98 ? -9.213 -1.742 7.628 1.00 88.19 98 ARG A C 1
ATOM 772 O O . ARG A 1 98 ? -10.049 -1.789 8.531 1.00 88.19 98 ARG A O 1
ATOM 779 N N . LYS A 1 99 ? -8.347 -0.726 7.520 1.00 86.25 99 LYS A N 1
ATOM 780 C CA . LYS A 1 99 ? -8.355 0.434 8.429 1.00 86.25 99 LYS A CA 1
ATOM 781 C C . LYS A 1 99 ? -9.558 1.350 8.209 1.00 86.25 99 LYS A C 1
ATOM 783 O O . LYS A 1 99 ? -10.202 1.695 9.197 1.00 86.25 99 LYS A O 1
ATOM 788 N N . ALA A 1 100 ? -9.912 1.666 6.964 1.00 85.69 100 ALA A N 1
ATOM 789 C CA . ALA A 1 100 ? -11.089 2.487 6.666 1.00 85.69 100 ALA A CA 1
ATOM 790 C C . ALA A 1 100 ? -12.388 1.839 7.188 1.00 85.69 100 ALA A C 1
ATOM 792 O O . ALA A 1 100 ? -13.153 2.469 7.914 1.00 85.69 100 ALA A O 1
ATOM 793 N N . MET A 1 101 ? -12.580 0.538 6.936 1.00 81.94 101 MET A N 1
ATOM 794 C CA . MET A 1 101 ? -13.752 -0.205 7.427 1.00 81.94 101 MET A CA 1
ATOM 795 C C . MET A 1 101 ? -13.799 -0.291 8.967 1.00 81.94 101 MET A C 1
ATOM 797 O O . MET A 1 101 ? -14.876 -0.381 9.554 1.00 81.94 101 MET A O 1
ATOM 801 N N . LYS A 1 102 ? -12.649 -0.256 9.659 1.00 79.50 102 LYS A N 1
ATOM 802 C CA . LYS A 1 102 ? -12.599 -0.184 11.133 1.00 79.50 102 LYS A CA 1
ATOM 803 C C . LYS A 1 102 ? -12.967 1.202 11.674 1.00 79.50 102 LYS A C 1
ATOM 805 O O . LYS A 1 102 ? -13.507 1.264 12.774 1.00 79.50 102 LYS A O 1
ATOM 810 N N . GLN A 1 103 ? -12.703 2.274 10.925 1.00 70.56 103 GLN A N 1
ATOM 811 C CA . GLN A 1 103 ? -13.076 3.642 11.301 1.00 70.56 103 GLN A CA 1
ATOM 812 C C . GLN A 1 103 ? -14.588 3.873 11.151 1.00 70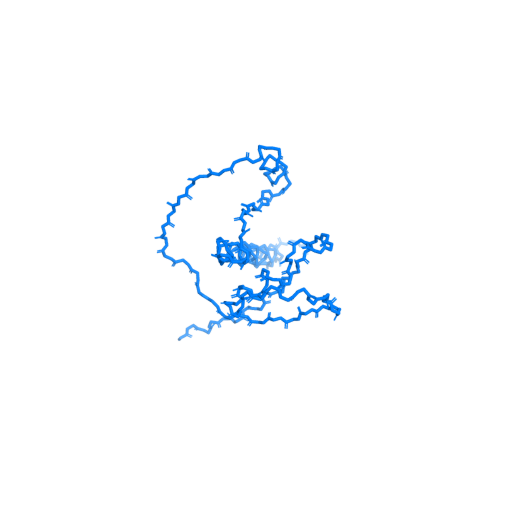.56 103 GLN A C 1
ATOM 814 O O . GLN A 1 103 ? -15.212 4.304 12.119 1.00 70.56 103 GLN A O 1
ATOM 819 N N . GLU A 1 104 ? -15.201 3.458 10.030 1.00 64.69 104 GLU A N 1
ATOM 820 C CA . GLU A 1 104 ? -16.668 3.537 9.840 1.00 64.69 104 GLU A CA 1
ATOM 821 C C . GLU A 1 104 ? -17.432 2.866 10.998 1.00 64.69 104 GLU A C 1
ATOM 823 O O . GLU A 1 104 ? -18.357 3.440 11.567 1.00 64.69 104 GLU A O 1
ATOM 828 N N . ASN A 1 105 ? -16.990 1.675 11.423 1.00 61.53 105 ASN A N 1
ATOM 829 C CA . ASN A 1 105 ? -17.612 0.935 12.526 1.00 61.53 105 ASN A CA 1
ATOM 830 C C . ASN A 1 105 ? -17.484 1.617 13.903 1.00 61.53 105 ASN A C 1
ATOM 832 O O . ASN A 1 105 ? -18.230 1.257 14.815 1.00 61.53 105 ASN A O 1
ATOM 836 N N . GLN A 1 106 ? -16.542 2.547 14.096 1.00 60.47 106 GLN A N 1
ATOM 837 C CA . GLN A 1 106 ? -16.419 3.324 15.336 1.00 60.47 106 GLN A CA 1
ATOM 838 C C . GLN A 1 106 ? -17.313 4.567 15.292 1.00 60.47 106 GLN A C 1
ATOM 840 O O . GLN A 1 106 ? -18.021 4.832 16.261 1.00 60.47 106 GLN A O 1
ATOM 845 N N . GLU A 1 107 ? -17.355 5.271 14.160 1.00 59.12 107 GLU A N 1
ATOM 846 C CA . GLU A 1 107 ? -18.237 6.429 13.958 1.00 59.12 107 GLU A CA 1
ATOM 847 C C . GLU A 1 107 ? -19.723 6.032 14.017 1.00 59.12 107 GLU A C 1
ATOM 849 O O . GLU A 1 107 ? -20.496 6.666 14.736 1.00 59.12 107 GLU A O 1
ATOM 854 N N . ASP A 1 108 ? -20.120 4.926 13.372 1.00 57.88 108 ASP A N 1
ATOM 855 C CA . ASP A 1 108 ? -21.491 4.391 13.455 1.00 57.88 108 ASP A CA 1
ATOM 856 C C . ASP A 1 108 ? -21.887 4.036 14.908 1.00 57.88 108 ASP A C 1
ATOM 858 O O . ASP A 1 108 ? -23.036 4.241 15.303 1.00 57.88 108 ASP A O 1
ATOM 862 N N . GLN A 1 109 ? -20.949 3.552 15.735 1.00 58.94 109 GLN A N 1
ATOM 863 C CA . GLN A 1 109 ? -21.199 3.259 17.156 1.00 58.94 109 GLN A CA 1
ATOM 864 C C . GLN A 1 109 ? -21.262 4.517 18.031 1.00 58.94 109 GLN A C 1
ATOM 866 O O . GLN A 1 109 ? -22.071 4.567 18.958 1.00 58.94 109 GLN A O 1
ATOM 871 N N . ILE A 1 110 ? -20.449 5.539 17.750 1.00 59.91 110 ILE A N 1
ATOM 872 C CA . ILE A 1 110 ? -20.498 6.825 18.463 1.00 59.91 110 ILE A CA 1
ATOM 873 C C . ILE A 1 110 ? -21.840 7.515 18.186 1.00 59.91 110 ILE A C 1
ATOM 875 O O . ILE A 1 110 ? -22.557 7.845 19.130 1.00 59.91 110 ILE A O 1
ATOM 879 N N . ASN A 1 111 ? -22.251 7.600 16.917 1.00 57.25 111 ASN A N 1
ATOM 880 C CA . ASN A 1 111 ? -23.538 8.180 16.517 1.00 57.25 111 ASN A CA 1
ATOM 881 C C . ASN A 1 111 ? -24.746 7.417 17.104 1.00 57.25 111 ASN A C 1
ATOM 883 O O . ASN A 1 111 ? -25.731 8.033 17.521 1.00 57.25 111 ASN A O 1
ATOM 887 N N . GLN A 1 112 ? -24.681 6.081 17.196 1.00 58.84 112 GLN A N 1
ATOM 888 C CA . GLN A 1 112 ? -25.712 5.265 17.864 1.00 58.84 112 GLN A CA 1
ATOM 889 C C . GLN A 1 112 ? -25.731 5.420 19.394 1.00 58.84 112 GLN A C 1
ATOM 891 O O . GLN A 1 112 ? -26.771 5.196 20.014 1.00 58.84 112 GLN A O 1
ATOM 896 N N . ASN A 1 113 ? -24.614 5.802 20.016 1.00 57.34 113 ASN A N 1
ATOM 897 C CA . ASN A 1 113 ? -24.556 6.051 21.455 1.00 57.34 113 ASN A CA 1
ATOM 898 C C . ASN A 1 113 ? -25.002 7.480 21.806 1.00 57.34 113 ASN A C 1
ATOM 900 O O . ASN A 1 113 ? -25.783 7.637 22.742 1.00 57.34 113 ASN A O 1
ATOM 904 N N . GLU A 1 114 ? -24.627 8.508 21.038 1.00 57.06 114 GLU A N 1
ATOM 905 C CA . GLU A 1 114 ? -25.138 9.877 21.249 1.00 57.06 114 GLU A CA 1
ATOM 906 C C . GLU A 1 114 ? -26.665 9.954 21.089 1.00 57.06 114 GLU A C 1
ATOM 908 O O . GLU A 1 114 ? -27.358 10.548 21.920 1.00 57.06 114 GLU A O 1
ATOM 913 N N . SER A 1 115 ? -27.214 9.262 20.086 1.00 54.62 115 SER A N 1
ATOM 914 C CA . SER A 1 115 ? -28.667 9.159 19.872 1.00 54.62 115 SER A CA 1
ATOM 915 C C . SER A 1 115 ? -29.410 8.347 20.949 1.00 54.62 115 SER A C 1
ATOM 917 O O . SER A 1 115 ? -30.635 8.416 21.021 1.00 54.62 115 SER A O 1
ATOM 919 N N . ARG A 1 116 ? -28.696 7.645 21.845 1.00 55.38 116 ARG A N 1
ATOM 920 C CA . ARG A 1 116 ? -29.253 7.041 23.074 1.00 55.38 116 ARG A CA 1
ATOM 921 C C . ARG A 1 116 ? -29.135 7.933 24.313 1.00 55.38 116 ARG A C 1
ATOM 923 O O . ARG A 1 116 ? -29.857 7.701 25.278 1.00 55.38 116 ARG A O 1
ATOM 930 N N . VAL A 1 117 ? -28.244 8.927 24.313 1.00 56.59 117 VAL A N 1
ATOM 931 C CA . VAL A 1 117 ? -28.019 9.825 25.464 1.00 56.59 117 VAL A CA 1
ATOM 932 C C . VAL A 1 117 ? -29.036 10.977 25.506 1.00 56.59 117 VAL A C 1
ATOM 934 O O . VAL A 1 117 ? -29.341 11.490 26.582 1.00 56.59 117 VAL A O 1
ATOM 937 N N . ASN A 1 118 ? -29.645 11.337 24.372 1.00 56.41 118 ASN A N 1
ATOM 938 C CA . ASN A 1 118 ? -30.667 12.387 24.291 1.00 56.41 118 ASN A CA 1
ATOM 939 C C . ASN A 1 118 ? -32.110 11.854 24.393 1.00 56.41 118 ASN A C 1
ATOM 941 O O . ASN A 1 118 ? -32.833 11.818 23.401 1.00 56.41 118 ASN A O 1
ATOM 945 N N . LEU A 1 119 ? -32.555 11.477 25.602 1.00 57.56 119 LEU A N 1
ATOM 946 C CA . LEU A 1 119 ? -34.000 11.357 25.899 1.00 57.56 119 LEU A CA 1
ATOM 947 C C . LEU A 1 119 ? -34.413 11.488 27.382 1.00 57.56 119 LEU A C 1
ATOM 949 O O . LEU A 1 119 ? -35.569 11.236 27.714 1.00 57.56 119 LEU A O 1
ATOM 953 N N . SER A 1 120 ? -33.527 11.924 28.289 1.00 59.97 120 SER A N 1
ATOM 954 C CA . SER A 1 120 ? -33.930 12.209 29.678 1.00 59.97 120 SER A CA 1
ATOM 955 C C . SER A 1 120 ? -33.059 13.253 30.392 1.00 59.97 120 SER A C 1
ATOM 957 O O . SER A 1 120 ? -32.233 12.890 31.234 1.00 59.97 120 SER A O 1
ATOM 959 N N . LYS A 1 121 ? -33.269 14.542 30.072 1.00 62.12 121 LYS A N 1
ATOM 960 C CA . LYS A 1 121 ? -33.295 15.700 31.005 1.00 62.12 121 LYS A CA 1
ATOM 961 C C . LYS A 1 121 ? -33.198 17.035 30.256 1.00 62.12 121 LYS A C 1
ATOM 963 O O . LYS A 1 121 ? -32.104 17.464 29.909 1.00 62.12 121 LYS A O 1
ATOM 968 N N . CYS A 1 122 ? -34.329 17.724 30.128 1.00 43.47 122 CYS A N 1
ATOM 969 C CA . CYS A 1 122 ? -34.458 19.120 30.558 1.00 43.47 122 CYS A CA 1
ATOM 970 C C . CYS A 1 122 ? -35.944 19.506 30.585 1.00 43.47 122 CYS A C 1
ATOM 972 O O . CYS A 1 122 ? -36.590 19.449 29.544 1.00 43.47 122 CYS A O 1
ATOM 974 N N . CYS A 1 123 ? -36.412 19.904 31.775 1.00 45.91 123 CYS A N 1
ATOM 975 C CA . CYS A 1 123 ? -37.792 20.267 32.134 1.00 45.91 123 CYS A CA 1
ATOM 976 C C . CYS A 1 123 ? -38.828 19.142 31.960 1.00 45.91 123 CYS A C 1
ATOM 978 O O . CYS A 1 123 ? -39.530 19.117 30.928 1.00 45.91 123 CYS A O 1
#

Sequence (123 aa):
MSNKKRTILKVIILGDSGVGKTSLMNQYVNKKFTNQYKATIGADFLTKETVVDNEQLTMQVQSLKVLHWCKSNNNIPYFETSAKNAINVDQAFDEIARKAMKQENQEDQINQNESRVNLSKCC

Secondary structure (DSSP, 8-state):
----------------TTSSHHHHHHHHHHS------PPP-S---------------------HHHHHHHHHTTT------BTTTTBTHHHHHHHHHHHHHHHHHHHHHHHHHHHHHTTS---

Organism: NCBI:txid591936

Foldseek 3Di:
DDDDDDDDDDDDDDDDPPPCRVLLVCCQQVVDGDPDDDGDDPDDDGDHDDDDDDDDDDDDDDPPVVCVVCCVPVVHDDDDADSPVRRCSNVNVVVVVVVVVVVVVVVVVVVVVVVVVPDDDDD

pLDDT: mean 72.41, std 17.39, range [25.28, 93.12]

Mean predicted aligned error: 12.27 Å

Solvent-accessible surface area (backbone atoms only — not comparable to full-atom values): 8496 Å² total; per-residue (Å²): 134,86,82,77,82,84,82,85,87,85,85,85,89,85,79,70,86,88,77,43,67,68,41,39,52,36,23,58,58,69,71,43,62,75,90,74,89,68,83,81,86,75,85,88,85,85,82,73,89,87,86,85,89,88,84,88,88,90,87,87,88,82,64,64,69,57,58,48,51,27,51,74,54,85,56,46,88,83,76,83,65,33,39,84,74,61,37,52,45,58,61,52,54,51,50,52,50,54,50,51,59,53,49,54,61,47,53,57,50,49,58,58,47,55,70,65,65,74,81,84,86,81,136